Protein AF-A0A161ZPB8-F1 (afdb_monomer)

Radius of gyration: 14.4 Å; Cα contacts (8 Å, |Δi|>4): 27; chains: 1; bounding box: 31×19×35 Å

Solvent-accessible surface area (backbone atoms only — not comparable to full-atom values): 3431 Å² total; per-residue (Å²): 135,70,93,63,60,60,62,55,53,56,52,48,53,52,50,51,53,49,54,51,53,34,53,51,27,49,73,68,69,37,68,67,42,40,54,53,32,52,54,52,49,54,52,52,53,51,50,51,52,50,51,53,49,56,35,41,78,67,67,68,99

pLDDT: mean 71.87, std 8.47, range [43.06, 84.0]

InterPro domains:
  IPR035211 Protein of unknown function DUF5325 [PF17259] (1-61)

Organism: NCBI:txid33936

Mean predicted aligned error: 8.46 Å

Structure (mmCIF, N/CA/C/O backbone):
data_AF-A0A161ZPB8-F1
#
_entry.id   AF-A0A161ZPB8-F1
#
loop_
_atom_site.group_PDB
_atom_site.id
_atom_site.type_symbol
_atom_site.label_atom_id
_atom_site.label_alt_id
_atom_site.label_comp_id
_atom_site.label_asym_id
_atom_site.label_entity_id
_atom_site.label_seq_id
_atom_site.pdbx_PDB_ins_code
_atom_site.Cartn_x
_atom_site.Cartn_y
_atom_site.Cartn_z
_atom_site.occupancy
_atom_site.B_iso_or_equiv
_atom_site.auth_seq_id
_atom_site.auth_comp_id
_atom_site.auth_asym_id
_atom_site.auth_atom_id
_atom_site.pdbx_PDB_model_num
ATOM 1 N N . MET A 1 1 ? -17.375 -13.596 16.559 1.00 46.81 1 MET A N 1
ATOM 2 C CA . MET A 1 1 ? -17.117 -12.762 15.363 1.00 46.81 1 MET A CA 1
ATOM 3 C C . MET A 1 1 ? -18.130 -11.622 15.319 1.00 46.81 1 MET A C 1
ATOM 5 O O . MET A 1 1 ? -19.292 -11.886 15.067 1.00 46.81 1 MET A O 1
ATOM 9 N N . GLY A 1 2 ? -17.731 -10.383 15.626 1.00 43.06 2 GLY A N 1
ATOM 10 C CA . GLY A 1 2 ? -18.609 -9.212 15.489 1.00 43.06 2 GLY A CA 1
ATOM 11 C C . GLY A 1 2 ? -18.687 -8.758 14.029 1.00 43.06 2 GLY A C 1
ATOM 12 O O . GLY A 1 2 ? -17.653 -8.635 13.368 1.00 43.06 2 GLY A O 1
ATOM 13 N N . ASN A 1 3 ? -19.900 -8.513 13.540 1.00 53.72 3 ASN A N 1
ATOM 14 C CA . ASN A 1 3 ? -20.292 -8.355 12.130 1.00 53.72 3 ASN A CA 1
ATOM 15 C C . ASN A 1 3 ? -19.590 -7.235 11.320 1.00 53.72 3 ASN A C 1
ATOM 17 O O . ASN A 1 3 ? -19.846 -7.096 10.130 1.00 53.72 3 ASN A O 1
ATOM 21 N N . GLY A 1 4 ? -18.680 -6.452 11.912 1.00 57.31 4 GLY A N 1
ATOM 22 C CA . GLY A 1 4 ? -17.900 -5.429 11.203 1.00 57.31 4 GLY A CA 1
ATOM 23 C C . GLY A 1 4 ? -16.578 -5.927 10.597 1.00 57.31 4 GLY A C 1
ATOM 24 O O . GLY A 1 4 ? -16.098 -5.367 9.614 1.00 57.31 4 GLY A O 1
ATOM 25 N N . LYS A 1 5 ? -15.960 -6.983 11.147 1.00 60.16 5 LYS A N 1
ATOM 26 C CA . LYS A 1 5 ? -14.577 -7.376 10.785 1.00 60.16 5 LYS A CA 1
ATOM 27 C C . LYS A 1 5 ? -14.426 -8.033 9.404 1.00 60.16 5 LYS A C 1
ATOM 29 O O . LYS A 1 5 ? -13.304 -8.124 8.914 1.00 60.16 5 LYS A O 1
ATOM 34 N N . TRP A 1 6 ? -15.509 -8.454 8.751 1.00 70.00 6 TRP A N 1
ATOM 35 C CA . TRP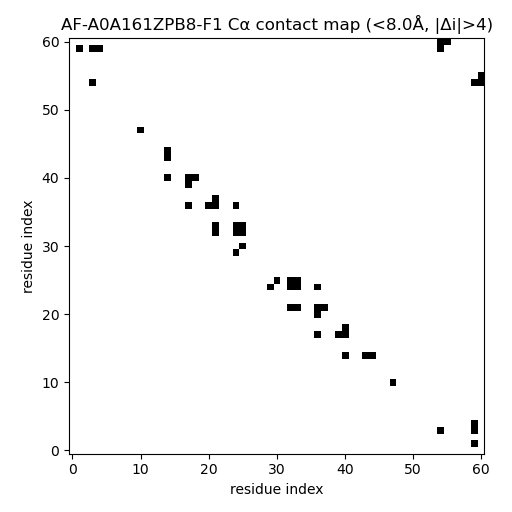 A 1 6 ? -15.441 -9.101 7.430 1.00 70.00 6 TRP A CA 1
ATOM 36 C C . TRP A 1 6 ? -14.959 -8.139 6.331 1.00 70.00 6 TRP A C 1
ATOM 38 O O . TRP A 1 6 ? -14.237 -8.540 5.422 1.00 70.00 6 TRP A O 1
ATOM 48 N N . ILE A 1 7 ? -15.227 -6.836 6.464 1.00 71.31 7 ILE A N 1
ATOM 49 C CA . ILE A 1 7 ? -14.750 -5.845 5.488 1.00 71.31 7 ILE A CA 1
ATOM 50 C C . ILE A 1 7 ? -13.213 -5.802 5.401 1.00 71.31 7 ILE A C 1
ATOM 52 O O . ILE A 1 7 ? -12.669 -5.515 4.340 1.00 71.31 7 ILE A O 1
ATOM 56 N N . PHE A 1 8 ? -12.505 -6.147 6.488 1.00 71.31 8 PHE A N 1
ATOM 57 C CA . PHE A 1 8 ? -11.041 -6.244 6.500 1.00 71.31 8 PHE A CA 1
ATOM 58 C C . PHE A 1 8 ? -10.514 -7.438 5.726 1.00 71.31 8 PHE A C 1
ATOM 60 O O . PHE A 1 8 ? -9.451 -7.334 5.130 1.00 71.31 8 PHE A O 1
ATOM 67 N N . TRP A 1 9 ? -11.250 -8.545 5.713 1.00 76.31 9 TRP A N 1
ATOM 68 C CA . TRP A 1 9 ? -10.887 -9.705 4.908 1.00 76.31 9 TRP A CA 1
ATOM 69 C C . TRP A 1 9 ? -10.954 -9.372 3.420 1.00 76.31 9 TRP A C 1
ATOM 71 O O . TRP A 1 9 ? -9.997 -9.630 2.703 1.00 76.31 9 TRP A O 1
ATOM 81 N N . VAL A 1 10 ? -12.021 -8.699 2.980 1.00 74.44 10 VAL A N 1
ATOM 82 C CA . VAL A 1 10 ? -12.163 -8.259 1.581 1.00 74.44 10 VAL A CA 1
ATOM 83 C C . VAL A 1 10 ? -11.062 -7.263 1.201 1.00 74.44 10 VAL A C 1
ATOM 85 O O . VAL A 1 10 ? -10.417 -7.416 0.166 1.00 74.44 10 VAL A O 1
ATOM 88 N N . LEU A 1 11 ? -10.786 -6.280 2.066 1.00 70.56 11 LEU A N 1
ATOM 89 C CA . LEU A 1 11 ? -9.693 -5.322 1.867 1.00 70.56 11 LEU A CA 1
ATOM 90 C C . LEU A 1 11 ? -8.315 -5.99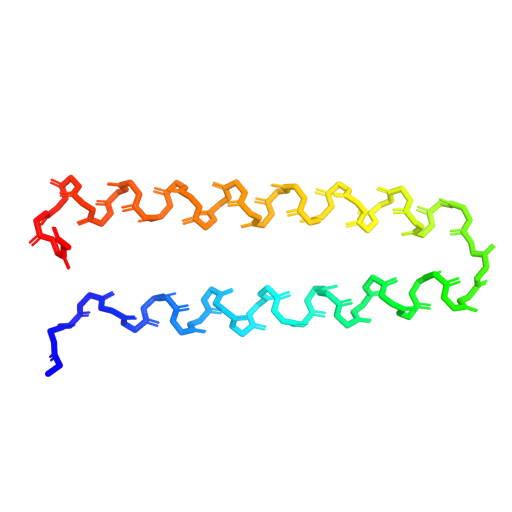4 1.823 1.00 70.56 11 LEU A C 1
ATOM 92 O O . LEU A 1 11 ? -7.489 -5.618 0.996 1.00 70.56 11 LEU A O 1
ATOM 96 N N . ALA A 1 12 ? -8.072 -6.993 2.674 1.00 75.62 12 ALA A N 1
ATOM 97 C CA . ALA A 1 12 ? -6.821 -7.745 2.695 1.00 75.62 12 ALA A CA 1
ATOM 98 C C . ALA A 1 12 ? -6.641 -8.592 1.429 1.00 75.62 12 ALA A C 1
ATOM 100 O O . ALA A 1 12 ? -5.551 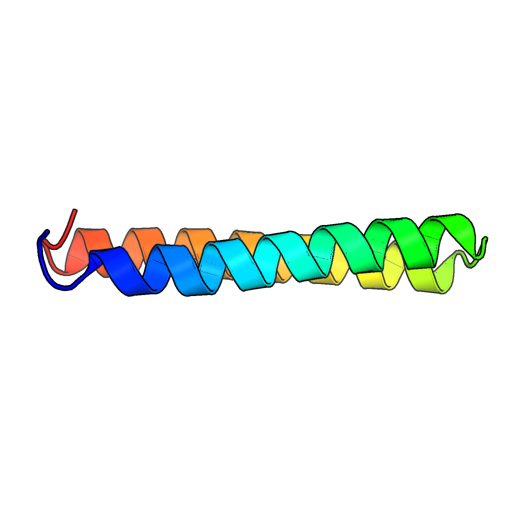-8.607 0.864 1.00 75.62 12 ALA A O 1
ATOM 101 N N . THR A 1 13 ? -7.700 -9.242 0.938 1.00 80.69 13 THR A N 1
ATOM 102 C CA . THR A 1 13 ? -7.662 -9.992 -0.327 1.00 80.69 13 THR A CA 1
ATOM 103 C C . THR A 1 13 ? -7.381 -9.071 -1.514 1.00 80.69 13 THR A C 1
ATOM 105 O O . THR A 1 13 ? -6.549 -9.399 -2.357 1.00 80.69 13 THR A O 1
ATOM 108 N N . ILE A 1 14 ? -8.013 -7.894 -1.559 1.00 75.25 14 ILE A N 1
ATOM 109 C CA . ILE A 1 14 ? -7.760 -6.892 -2.604 1.00 75.25 14 ILE A CA 1
ATOM 110 C C . ILE A 1 14 ? -6.313 -6.387 -2.530 1.00 75.25 14 ILE A C 1
ATOM 112 O O . ILE A 1 14 ? -5.630 -6.340 -3.550 1.00 75.25 14 ILE A O 1
ATOM 116 N N . ALA A 1 15 ? -5.814 -6.069 -1.333 1.00 74.44 15 ALA A N 1
ATOM 117 C CA . ALA A 1 15 ? -4.428 -5.645 -1.142 1.00 74.44 15 ALA A CA 1
ATOM 118 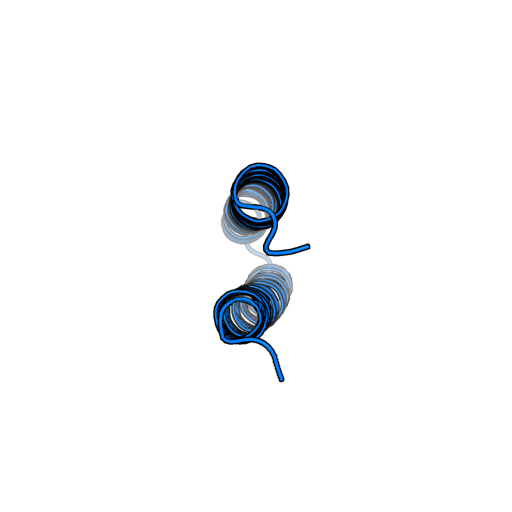C C . ALA A 1 15 ? -3.421 -6.731 -1.560 1.00 74.44 15 ALA A C 1
ATOM 120 O O . ALA A 1 15 ? -2.423 -6.421 -2.208 1.00 74.44 15 ALA A O 1
ATOM 121 N N . ALA A 1 16 ? -3.697 -8.002 -1.250 1.00 81.25 16 ALA A N 1
ATOM 122 C CA . ALA A 1 16 ? -2.862 -9.124 -1.669 1.00 81.25 16 ALA A CA 1
ATOM 123 C C . ALA A 1 16 ? -2.817 -9.264 -3.200 1.00 81.25 16 ALA A C 1
ATOM 125 O O . ALA A 1 16 ? -1.734 -9.400 -3.766 1.00 81.25 16 ALA A O 1
ATOM 126 N N . LEU A 1 17 ? -3.969 -9.158 -3.874 1.00 77.81 17 LEU A N 1
ATOM 127 C CA . LEU A 1 17 ? -4.041 -9.175 -5.339 1.00 77.81 17 LEU A CA 1
ATOM 128 C C . LEU A 1 17 ? -3.230 -8.034 -5.960 1.00 77.81 17 LEU A C 1
ATOM 130 O O . LEU A 1 17 ? -2.478 -8.267 -6.902 1.00 77.81 17 LEU A O 1
ATOM 134 N N . LEU A 1 18 ? -3.314 -6.832 -5.387 1.00 71.12 18 LEU A N 1
ATOM 135 C CA . LEU A 1 18 ? -2.545 -5.676 -5.846 1.00 71.12 18 LEU A CA 1
ATOM 136 C C . LEU A 1 18 ? -1.036 -5.890 -5.738 1.00 71.12 18 LEU A C 1
ATOM 138 O O . LEU A 1 18 ? -0.333 -5.637 -6.714 1.00 71.12 18 LEU A O 1
ATOM 142 N N . ILE A 1 19 ? -0.546 -6.407 -4.605 1.00 78.88 19 ILE A N 1
ATOM 143 C CA . ILE A 1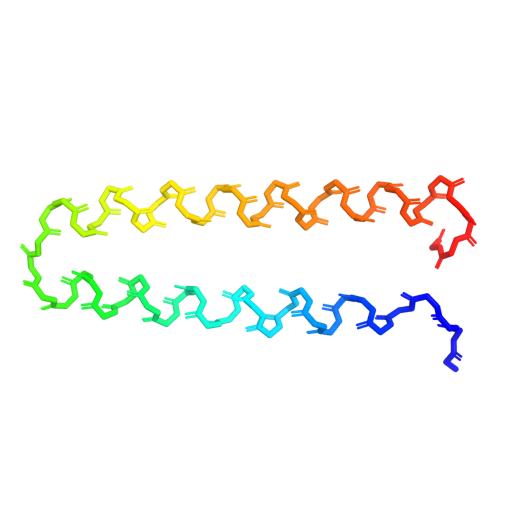 19 ? 0.883 -6.706 -4.401 1.00 78.88 19 ILE A CA 1
ATOM 144 C C . ILE A 1 19 ? 1.386 -7.727 -5.436 1.00 78.88 19 ILE A C 1
ATOM 146 O O . ILE A 1 19 ? 2.477 -7.558 -5.982 1.00 78.88 19 ILE A O 1
ATOM 150 N N . VAL A 1 20 ? 0.583 -8.745 -5.765 1.00 81.88 20 VAL A N 1
ATOM 151 C CA . VAL A 1 20 ? 0.925 -9.732 -6.804 1.00 81.88 20 VAL A CA 1
ATOM 152 C C . VAL A 1 20 ? 1.017 -9.077 -8.185 1.00 81.88 20 VAL A C 1
ATOM 154 O O . VAL A 1 20 ? 1.993 -9.294 -8.904 1.00 81.88 20 VAL A O 1
ATOM 157 N N . SER A 1 21 ? 0.054 -8.225 -8.549 1.00 68.25 21 SER A N 1
ATOM 158 C CA . SER A 1 21 ? 0.096 -7.492 -9.824 1.00 68.25 21 SER A CA 1
ATOM 159 C C . SER A 1 21 ? 1.250 -6.485 -9.912 1.00 68.25 21 SER A C 1
ATOM 161 O O . SER A 1 21 ? 1.803 -6.302 -10.996 1.00 68.25 21 SER A O 1
ATOM 163 N N . VAL A 1 22 ? 1.684 -5.898 -8.789 1.00 70.38 22 VAL A N 1
ATOM 164 C CA . VAL A 1 22 ? 2.898 -5.065 -8.736 1.00 70.38 22 VAL A CA 1
ATOM 165 C C . VAL A 1 22 ? 4.141 -5.895 -9.057 1.00 70.38 22 VAL A C 1
ATOM 167 O O . VAL A 1 22 ? 4.955 -5.486 -9.883 1.00 70.38 22 VAL A O 1
ATOM 170 N N . GLY A 1 23 ? 4.275 -7.081 -8.454 1.00 69.94 23 GLY A N 1
ATOM 171 C CA . GLY A 1 23 ? 5.389 -7.993 -8.735 1.00 69.94 23 GLY A CA 1
ATOM 172 C C . GLY A 1 23 ? 5.442 -8.425 -10.203 1.00 69.94 23 GLY A C 1
ATOM 173 O O . GLY A 1 23 ? 6.514 -8.438 -10.808 1.00 69.94 23 GLY A O 1
ATOM 174 N N . PHE A 1 24 ? 4.279 -8.687 -10.805 1.00 72.81 24 PHE A N 1
ATOM 175 C CA . PHE A 1 24 ? 4.171 -8.997 -12.232 1.00 72.81 24 PHE A CA 1
ATOM 176 C C . PHE A 1 24 ? 4.600 -7.817 -13.122 1.00 72.81 24 PHE A C 1
ATOM 178 O O . PHE A 1 24 ? 5.360 -7.998 -14.073 1.00 72.81 24 PHE A O 1
ATOM 185 N N . ALA A 1 25 ? 4.177 -6.594 -12.788 1.00 66.56 25 ALA A N 1
ATOM 186 C CA . ALA A 1 25 ? 4.546 -5.389 -13.532 1.00 66.56 25 ALA A CA 1
ATOM 187 C C . ALA A 1 25 ? 6.050 -5.066 -13.445 1.00 66.56 25 ALA A C 1
ATOM 189 O O . ALA A 1 25 ? 6.638 -4.626 -14.434 1.00 66.56 25 ALA A O 1
ATOM 190 N N . ILE A 1 26 ? 6.678 -5.321 -12.290 1.00 68.31 26 ILE A N 1
ATOM 191 C CA . ILE A 1 26 ? 8.134 -5.193 -12.109 1.00 68.31 26 ILE A CA 1
ATOM 192 C C . ILE A 1 26 ? 8.870 -6.245 -12.950 1.00 68.31 26 ILE A C 1
ATOM 194 O O . ILE A 1 26 ? 9.828 -5.906 -13.644 1.00 68.31 26 ILE A O 1
ATOM 198 N N . GLY A 1 27 ? 8.405 -7.500 -12.942 1.00 69.56 27 GLY A N 1
ATOM 199 C CA . GLY A 1 27 ? 8.996 -8.590 -13.729 1.00 69.56 27 GLY A CA 1
ATOM 200 C C . GLY A 1 27 ? 8.939 -8.361 -15.244 1.00 69.56 27 GLY A C 1
ATOM 201 O O . GLY A 1 27 ? 9.831 -8.797 -15.964 1.00 69.56 27 GLY A O 1
ATOM 202 N N . ALA A 1 28 ? 7.941 -7.613 -15.724 1.00 72.81 28 ALA A N 1
ATOM 203 C CA . ALA A 1 28 ? 7.836 -7.198 -17.122 1.00 72.81 28 ALA A CA 1
ATOM 204 C C . ALA A 1 28 ? 8.827 -6.079 -17.524 1.00 72.81 28 ALA A C 1
ATOM 206 O O . ALA A 1 28 ? 8.865 -5.695 -18.692 1.00 72.81 28 ALA A O 1
ATOM 207 N N . GLY A 1 29 ? 9.614 -5.527 -16.588 1.00 71.75 29 GLY A N 1
ATOM 208 C CA . GLY A 1 29 ? 10.655 -4.528 -16.872 1.00 71.75 29 GLY A CA 1
ATOM 209 C C . GLY A 1 29 ? 10.133 -3.152 -17.304 1.00 71.75 29 GLY A C 1
ATOM 210 O O . GLY A 1 29 ? 10.894 -2.334 -17.817 1.00 71.75 29 GLY A O 1
ATOM 211 N N . SER A 1 30 ? 8.841 -2.872 -17.114 1.00 68.88 30 SER A N 1
ATOM 212 C CA . SER A 1 30 ? 8.227 -1.623 -17.568 1.00 68.88 30 SER A CA 1
ATOM 213 C C . SER A 1 30 ? 8.236 -0.569 -16.464 1.00 68.88 30 SER A C 1
ATOM 215 O O . SER A 1 30 ? 7.490 -0.671 -15.489 1.00 68.88 30 SER A O 1
ATOM 217 N N . LEU A 1 31 ? 9.040 0.486 -16.637 1.00 74.00 31 LEU A N 1
ATOM 218 C CA . LEU A 1 31 ? 9.130 1.619 -15.704 1.00 74.00 31 LEU A CA 1
ATOM 219 C C . LEU A 1 31 ? 7.752 2.262 -15.444 1.00 74.00 31 LEU A C 1
ATOM 221 O O . LEU A 1 31 ? 7.432 2.620 -14.313 1.00 74.00 31 LEU A O 1
ATOM 225 N N . LEU A 1 32 ? 6.900 2.331 -16.475 1.00 76.75 32 LEU A N 1
ATOM 226 C CA . LEU A 1 32 ? 5.512 2.790 -16.350 1.00 76.75 32 LEU A CA 1
ATOM 227 C C . LEU A 1 32 ? 4.671 1.853 -15.471 1.00 76.75 32 LEU A C 1
ATOM 229 O O . LEU A 1 32 ? 3.897 2.322 -14.638 1.00 76.75 32 LEU A O 1
ATOM 233 N N . GLY A 1 33 ? 4.858 0.538 -15.612 1.00 73.94 33 GLY A N 1
ATOM 234 C CA . GLY A 1 33 ? 4.188 -0.468 -14.787 1.00 73.94 33 GLY A CA 1
ATOM 235 C C . GLY A 1 33 ? 4.558 -0.360 -13.307 1.00 73.94 33 GLY A C 1
ATOM 236 O O . GLY A 1 33 ? 3.689 -0.500 -12.445 1.00 73.94 33 GLY A O 1
ATOM 237 N N . VAL A 1 34 ? 5.820 -0.034 -13.007 1.00 76.06 34 VAL A N 1
ATOM 238 C CA . VAL A 1 34 ? 6.300 0.195 -11.633 1.00 76.06 34 VAL A CA 1
ATOM 239 C C . VAL A 1 34 ? 5.675 1.450 -11.022 1.00 76.06 34 VAL A C 1
ATOM 241 O O . VAL A 1 34 ? 5.161 1.395 -9.906 1.00 76.06 34 VAL A O 1
ATOM 244 N N . VAL A 1 35 ? 5.656 2.570 -11.753 1.00 82.94 35 VAL A N 1
ATOM 245 C CA . VAL A 1 35 ? 5.081 3.836 -11.260 1.00 82.94 35 VAL A CA 1
ATOM 246 C C . VAL A 1 35 ? 3.582 3.696 -10.985 1.00 82.94 35 VAL A C 1
ATOM 248 O O . VAL A 1 35 ? 3.114 4.073 -9.909 1.00 82.94 35 VAL A O 1
ATOM 251 N N . VAL A 1 36 ? 2.831 3.092 -11.911 1.00 80.44 36 VAL A N 1
ATOM 252 C CA . VAL A 1 36 ? 1.391 2.834 -11.733 1.00 80.44 36 VAL A CA 1
ATOM 253 C C . VAL A 1 36 ? 1.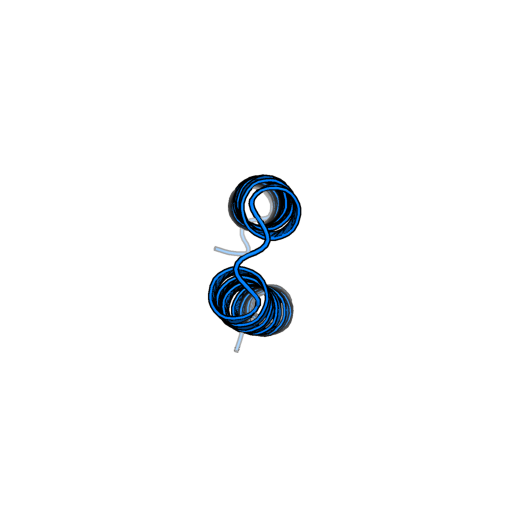137 1.909 -10.541 1.00 80.44 36 VAL A C 1
ATOM 255 O O . VAL A 1 36 ? 0.231 2.154 -9.744 1.00 80.44 36 VAL A O 1
ATOM 258 N N . SER A 1 37 ? 1.971 0.884 -10.372 1.00 75.44 37 SER A N 1
ATOM 259 C CA . SER A 1 37 ? 1.881 -0.060 -9.256 1.00 75.44 37 SER A CA 1
ATOM 260 C C . SER A 1 37 ? 2.127 0.593 -7.893 1.00 75.44 37 SER A C 1
ATOM 262 O O . SER A 1 37 ? 1.385 0.332 -6.946 1.00 75.44 37 SER A O 1
ATOM 264 N N . ILE A 1 38 ? 3.117 1.486 -7.786 1.00 81.25 38 ILE A N 1
ATOM 265 C CA . ILE A 1 38 ? 3.391 2.249 -6.556 1.00 81.25 38 ILE A CA 1
ATOM 266 C C . ILE A 1 38 ? 2.201 3.145 -6.197 1.00 81.25 38 ILE A C 1
ATOM 268 O O . ILE A 1 38 ? 1.768 3.161 -5.043 1.00 81.25 38 ILE A O 1
ATOM 272 N N . ILE A 1 39 ? 1.632 3.853 -7.177 1.00 84.00 39 ILE A N 1
ATOM 273 C CA . ILE A 1 39 ? 0.446 4.694 -6.959 1.00 84.00 39 ILE A CA 1
ATOM 274 C C . ILE A 1 39 ? -0.740 3.833 -6.494 1.00 84.00 39 ILE A C 1
ATOM 276 O O . ILE A 1 39 ? -1.422 4.191 -5.532 1.00 84.00 39 ILE A O 1
ATOM 280 N N . GLY A 1 40 ? -0.947 2.666 -7.114 1.00 79.44 40 GLY A N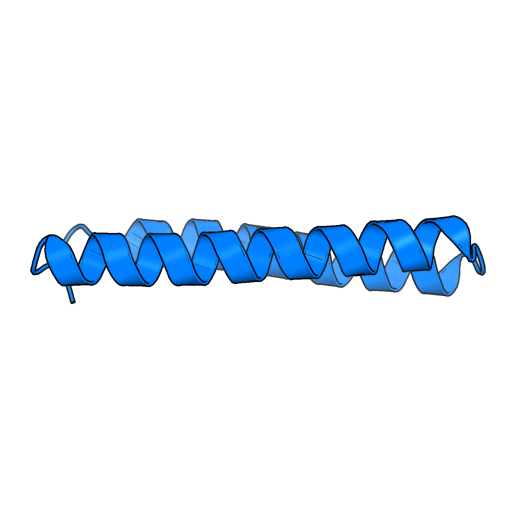 1
ATOM 281 C CA . GLY A 1 40 ? -1.981 1.708 -6.714 1.00 79.44 40 GLY A CA 1
ATOM 282 C C . GLY A 1 40 ? -1.823 1.220 -5.270 1.00 79.44 40 GLY A C 1
ATOM 283 O O . GLY A 1 40 ? -2.802 1.188 -4.521 1.00 79.44 40 GLY A O 1
ATOM 284 N N . ILE A 1 41 ? -0.591 0.920 -4.845 1.00 76.50 41 ILE A N 1
ATOM 285 C CA . ILE A 1 41 ? -0.273 0.553 -3.456 1.00 76.50 41 ILE A CA 1
ATOM 286 C C . ILE A 1 41 ? -0.644 1.691 -2.498 1.00 76.50 41 ILE A C 1
ATOM 288 O O . ILE A 1 41 ? -1.344 1.449 -1.514 1.00 76.50 41 ILE A O 1
ATOM 292 N N . ILE A 1 42 ? -0.228 2.930 -2.785 1.00 83.31 42 ILE A N 1
ATOM 293 C CA . ILE A 1 42 ? -0.508 4.090 -1.919 1.00 83.31 42 ILE A CA 1
ATOM 294 C C . ILE A 1 42 ? -2.019 4.290 -1.747 1.00 83.31 42 ILE A C 1
ATOM 296 O O . ILE A 1 42 ? -2.491 4.477 -0.623 1.00 83.31 42 ILE A O 1
ATOM 300 N N . ILE A 1 43 ? -2.788 4.193 -2.836 1.00 81.38 43 ILE A N 1
ATOM 301 C CA . ILE A 1 43 ? -4.251 4.333 -2.802 1.00 81.38 43 ILE A CA 1
ATOM 302 C C . ILE A 1 43 ? -4.877 3.245 -1.926 1.00 81.38 43 ILE A C 1
ATOM 304 O O . ILE A 1 43 ? -5.723 3.538 -1.082 1.00 81.38 43 ILE A O 1
ATOM 308 N N . VAL A 1 44 ? -4.453 1.992 -2.075 1.00 79.50 44 VAL A N 1
ATOM 309 C CA . VAL A 1 44 ? -5.072 0.866 -1.360 1.00 79.50 44 VAL A CA 1
ATOM 310 C C . VAL A 1 44 ? -4.711 0.841 0.114 1.00 79.50 44 VAL A C 1
ATOM 312 O O . VAL A 1 44 ? -5.590 0.606 0.948 1.00 79.50 44 VAL A O 1
ATOM 315 N N . PHE A 1 45 ? -3.472 1.184 0.466 1.00 79.44 45 PHE A N 1
ATOM 316 C CA . PHE A 1 45 ? -3.121 1.418 1.863 1.00 79.44 45 PHE A CA 1
ATOM 317 C C . PHE A 1 45 ? -3.906 2.602 2.442 1.00 79.44 45 PHE A C 1
ATOM 319 O O . PHE A 1 45 ? -4.472 2.471 3.528 1.00 79.44 45 PHE A O 1
ATOM 326 N N . GLY A 1 46 ? -4.036 3.715 1.713 1.00 80.81 46 GLY A N 1
ATOM 327 C CA . GLY A 1 46 ? -4.831 4.874 2.138 1.00 80.81 46 GLY A CA 1
ATOM 328 C C . GLY A 1 46 ? -6.311 4.544 2.381 1.00 80.81 46 GLY A C 1
ATOM 329 O O . GLY A 1 46 ? -6.885 4.938 3.403 1.00 80.81 46 GLY A O 1
ATOM 330 N N . LEU A 1 47 ? -6.920 3.753 1.494 1.00 75.06 47 LEU A N 1
ATOM 331 C CA . LEU A 1 47 ? -8.290 3.252 1.646 1.00 75.06 47 LEU A CA 1
ATOM 332 C C . LEU A 1 47 ? -8.416 2.292 2.835 1.00 75.06 47 LEU A C 1
ATOM 334 O O . LEU A 1 47 ? -9.375 2.392 3.602 1.00 75.06 47 LEU A O 1
ATOM 338 N N . GLY A 1 48 ? -7.430 1.415 3.043 1.00 74.31 48 GLY A N 1
ATOM 339 C CA . GLY A 1 48 ? -7.370 0.523 4.200 1.00 74.31 48 GLY A CA 1
ATOM 340 C C . GLY A 1 48 ? -7.291 1.276 5.529 1.00 74.31 48 GLY A C 1
ATOM 341 O O . GLY A 1 48 ? -8.038 0.960 6.458 1.00 74.31 48 GLY A O 1
ATOM 342 N N . PHE A 1 49 ? -6.461 2.320 5.612 1.00 78.44 49 PHE A N 1
ATOM 343 C CA . PHE A 1 49 ? -6.367 3.191 6.790 1.00 78.44 49 PHE A CA 1
ATOM 344 C 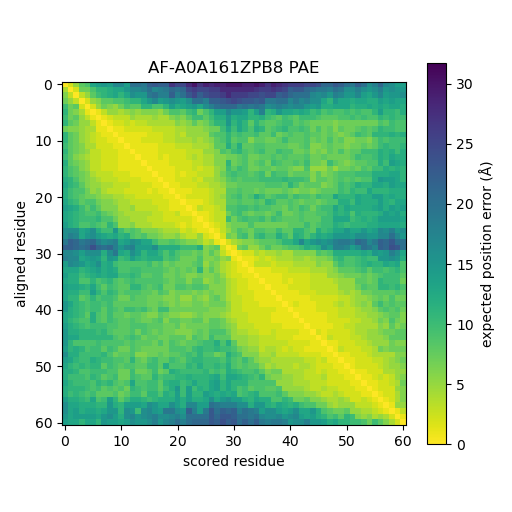C . PHE A 1 49 ? -7.654 3.984 7.031 1.00 78.44 49 PHE A C 1
ATOM 346 O O . PHE A 1 49 ? -8.134 4.047 8.166 1.00 78.44 49 PHE A O 1
ATOM 353 N N . THR A 1 50 ? -8.260 4.523 5.972 1.00 75.06 50 THR A N 1
ATOM 354 C CA . THR A 1 50 ? -9.532 5.260 6.053 1.00 75.06 50 THR A CA 1
ATOM 355 C C . THR A 1 50 ? -10.668 4.360 6.536 1.00 75.06 50 THR A C 1
ATOM 357 O O . THR A 1 50 ? -11.430 4.741 7.426 1.00 75.06 50 THR A O 1
ATOM 360 N N . GLN A 1 51 ? -10.748 3.127 6.033 1.00 69.38 51 GLN A N 1
ATOM 361 C CA . GLN A 1 51 ? -11.726 2.143 6.498 1.00 69.38 51 GLN A CA 1
ATOM 362 C C . GLN A 1 51 ? -11.475 1.709 7.949 1.00 69.38 51 GLN A C 1
ATOM 364 O O . GLN A 1 51 ? -12.432 1.567 8.711 1.00 69.38 51 GLN A O 1
ATOM 369 N N . LYS A 1 52 ? -10.211 1.588 8.380 1.00 66.56 52 LYS A N 1
ATOM 370 C CA . LYS A 1 52 ? -9.851 1.373 9.798 1.00 66.56 52 LYS A CA 1
ATOM 371 C C . LYS A 1 52 ? -10.316 2.518 10.690 1.00 66.56 52 LYS A C 1
ATOM 373 O O . LYS A 1 52 ? -10.872 2.255 11.755 1.00 66.56 52 LYS A O 1
ATOM 378 N N . LYS A 1 53 ? -10.156 3.766 10.242 1.00 70.25 53 LYS A N 1
ATOM 379 C CA . LYS A 1 53 ? -10.624 4.958 10.963 1.00 70.25 53 LYS A CA 1
ATOM 380 C C . LYS A 1 53 ? -12.151 4.978 11.082 1.00 70.25 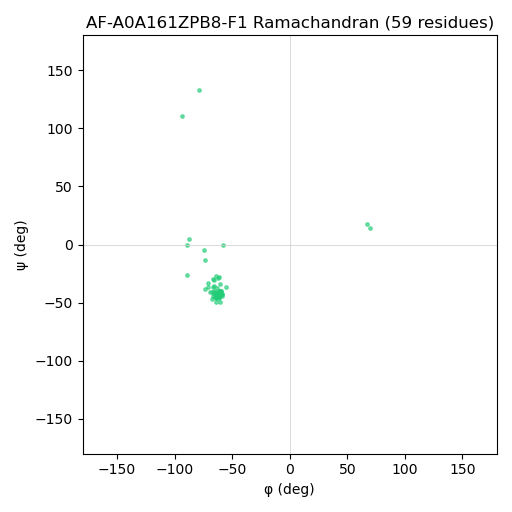53 LYS A C 1
ATOM 382 O O . LYS A 1 53 ? -12.667 5.071 12.191 1.00 70.25 53 LYS A O 1
ATOM 387 N N . LYS A 1 54 ? -12.867 4.768 9.973 1.00 67.88 54 LYS A N 1
ATOM 388 C CA . LYS A 1 54 ? -14.341 4.744 9.931 1.00 67.88 54 LYS A CA 1
ATOM 389 C C . LYS A 1 54 ? -14.947 3.643 10.809 1.00 67.88 54 LYS A C 1
ATOM 391 O O . LYS A 1 54 ? -16.009 3.820 11.396 1.00 67.88 54 LYS A O 1
ATOM 396 N N . MET A 1 55 ? -14.271 2.501 10.913 1.00 66.12 55 MET A N 1
ATOM 397 C CA . MET A 1 55 ? -14.675 1.390 11.782 1.00 66.12 55 MET A CA 1
ATOM 398 C C . MET A 1 55 ? -14.476 1.703 13.270 1.00 66.12 55 MET A C 1
ATOM 400 O O . MET A 1 55 ? -15.313 1.325 14.087 1.00 66.12 55 MET A O 1
ATOM 404 N N . ARG A 1 56 ? -13.409 2.436 13.614 1.00 67.06 56 ARG A N 1
ATOM 405 C CA . ARG A 1 56 ? -13.148 2.910 14.980 1.00 67.06 56 ARG A CA 1
ATOM 406 C C . ARG A 1 56 ? -14.150 3.982 15.416 1.00 67.06 56 ARG A C 1
ATOM 408 O O . ARG A 1 56 ? -14.663 3.919 16.523 1.00 67.06 56 ARG A O 1
ATOM 415 N N . GLU A 1 57 ? -14.493 4.912 14.525 1.00 74.31 57 GLU A N 1
ATOM 416 C CA . GLU A 1 57 ? -15.524 5.938 14.774 1.00 74.31 57 GLU A CA 1
ATOM 417 C C . GLU A 1 57 ? -16.924 5.338 14.971 1.00 74.31 57 GLU A C 1
ATOM 419 O O . GLU A 1 57 ? -17.754 5.904 15.674 1.00 74.31 57 GLU A O 1
ATOM 424 N N . ARG A 1 58 ? -17.182 4.163 14.388 1.00 68.38 58 ARG A N 1
ATOM 425 C CA . ARG A 1 58 ? -18.437 3.415 14.550 1.00 68.38 58 ARG A CA 1
ATOM 426 C C . ARG A 1 58 ? -18.448 2.467 15.758 1.00 68.38 58 ARG A C 1
ATOM 428 O O . ARG A 1 58 ? -19.406 1.716 15.904 1.00 68.38 58 ARG A O 1
ATOM 435 N N . GLY A 1 59 ? -17.401 2.463 16.590 1.00 59.12 59 GLY A N 1
ATOM 436 C CA . GLY A 1 59 ? -17.295 1.587 17.767 1.00 59.12 59 GLY A CA 1
ATOM 437 C C . GLY A 1 59 ? -17.173 0.092 17.437 1.00 59.12 59 GLY A C 1
ATOM 438 O O . GLY A 1 59 ? -17.421 -0.754 18.290 1.00 59.12 59 GLY A O 1
ATOM 439 N N . LEU A 1 60 ? -16.821 -0.249 16.190 1.00 59.00 60 LEU A N 1
ATOM 440 C CA . LEU A 1 60 ? -16.664 -1.631 15.713 1.00 59.00 60 LEU A CA 1
ATOM 441 C C . LEU A 1 60 ? -15.234 -2.176 15.926 1.00 59.00 60 LEU A C 1
ATOM 443 O O . LEU A 1 60 ? -14.953 -3.321 15.549 1.00 59.00 60 LEU A O 1
ATOM 447 N N . LEU A 1 61 ? -14.339 -1.357 16.494 1.00 56.47 61 LEU A N 1
ATOM 448 C CA . LEU A 1 61 ? -12.943 -1.649 16.832 1.00 56.47 61 LEU A CA 1
ATOM 449 C C . LEU A 1 61 ? -12.566 -1.047 18.182 1.00 56.47 61 LEU A C 1
ATOM 451 O O . LEU A 1 61 ? -12.950 0.120 18.414 1.00 56.47 61 LEU A O 1
#

Secondary structure (DSSP, 8-state):
--TTTHHHHHHHHHHHHHHHHHHHHHHTT-HHHHHHHHHHHHHHHHHHHHHHHHHHHTT--

Foldseek 3Di:
DPPLCVVVVVLVVVLVVLVVQLVVLVVVVDPVSNVVSVVVNVVSVVVSVVSVVVCVVVVVD

Sequence (61 aa):
MGNGKWIFWVLATIAALLIVSVGFAIGAGSLLGVVVSIIGIIIVFGLGFTQKKKMRERGLL